Protein AF-W2HRF6-F1 (afdb_monomer_lite)

Structure (mmCIF, N/CA/C/O backbone):
data_AF-W2HRF6-F1
#
_entry.id   AF-W2HRF6-F1
#
loop_
_atom_site.group_PDB
_atom_site.id
_atom_site.type_symbol
_atom_site.label_atom_id
_atom_site.label_alt_id
_atom_site.label_comp_id
_atom_site.label_asym_id
_atom_site.label_entity_id
_atom_site.label_seq_id
_atom_site.pdbx_PDB_ins_code
_atom_site.Cartn_x
_atom_site.Cartn_y
_atom_site.Cartn_z
_atom_site.occupancy
_atom_site.B_iso_or_equiv
_atom_site.auth_seq_id
_atom_site.auth_comp_id
_atom_site.auth_asym_id
_atom_site.auth_atom_id
_atom_site.pdbx_PDB_model_num
ATOM 1 N N . MET A 1 1 ? -5.092 -2.633 -12.387 1.00 52.75 1 MET A N 1
ATOM 2 C CA . MET A 1 1 ? -4.201 -3.810 -12.46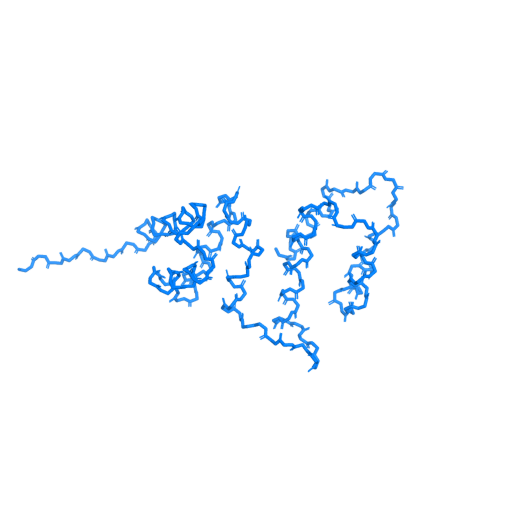1 1.00 52.75 1 MET A CA 1
ATOM 3 C C . MET A 1 1 ? -4.339 -4.546 -13.790 1.00 52.75 1 MET A C 1
ATOM 5 O O . MET A 1 1 ? -3.410 -4.434 -14.563 1.00 52.75 1 MET A O 1
ATOM 9 N N . LEU A 1 2 ? -5.477 -5.144 -14.177 1.00 41.25 2 LEU A N 1
ATOM 10 C CA . LEU A 1 2 ? -5.700 -5.502 -15.601 1.00 41.25 2 LEU A CA 1
ATOM 11 C C . LEU A 1 2 ? -6.418 -4.377 -16.368 1.00 41.25 2 LEU A C 1
ATOM 13 O O . LEU A 1 2 ? -6.085 -4.054 -17.505 1.00 41.25 2 LEU A O 1
ATOM 17 N N . TRP A 1 3 ? -7.390 -3.748 -15.699 1.00 37.19 3 TRP A N 1
ATOM 18 C CA . TRP A 1 3 ? -8.170 -2.633 -16.238 1.00 37.19 3 TRP A CA 1
ATOM 19 C C . TRP A 1 3 ? -7.305 -1.391 -16.473 1.00 37.19 3 TRP A C 1
ATOM 21 O O . TRP A 1 3 ? -7.382 -0.797 -17.538 1.00 37.19 3 TRP A O 1
ATOM 31 N N . ASP A 1 4 ? -6.415 -1.063 -15.530 1.00 47.25 4 ASP A N 1
ATOM 32 C CA . ASP A 1 4 ? -5.496 0.076 -15.676 1.00 47.25 4 ASP A CA 1
ATOM 33 C C . ASP A 1 4 ? -4.468 -0.136 -16.799 1.00 47.25 4 ASP A C 1
ATOM 35 O O . ASP A 1 4 ? -4.210 0.806 -17.535 1.00 47.25 4 ASP A O 1
ATOM 39 N N . TYR A 1 5 ? -3.954 -1.359 -17.007 1.00 48.53 5 TYR A N 1
ATOM 40 C CA . TYR A 1 5 ? -3.066 -1.654 -18.141 1.00 48.53 5 TYR A CA 1
ATOM 41 C C . TYR A 1 5 ? -3.818 -1.574 -19.472 1.00 48.53 5 TYR A C 1
ATOM 43 O O . TYR A 1 5 ? -3.408 -0.853 -20.375 1.00 48.53 5 TYR A O 1
ATOM 51 N N . ARG A 1 6 ? -4.989 -2.219 -19.575 1.00 50.03 6 ARG A N 1
ATOM 52 C CA . ARG A 1 6 ? -5.850 -2.137 -20.768 1.00 50.03 6 ARG A CA 1
ATOM 53 C C . ARG A 1 6 ? -6.301 -0.704 -21.073 1.00 50.03 6 ARG A C 1
ATOM 55 O O . ARG A 1 6 ? -6.443 -0.357 -22.239 1.00 50.03 6 ARG A O 1
ATOM 62 N N . LYS A 1 7 ? -6.544 0.121 -20.051 1.00 52.47 7 LYS A N 1
ATOM 63 C CA . LYS A 1 7 ? -6.919 1.535 -20.192 1.00 52.47 7 LYS A CA 1
ATOM 64 C C . LYS A 1 7 ? -5.725 2.395 -20.606 1.00 52.47 7 LYS A C 1
ATOM 66 O O . LYS A 1 7 ? -5.872 3.189 -21.525 1.00 52.47 7 LYS A O 1
ATOM 71 N N . TYR A 1 8 ? -4.560 2.203 -19.988 1.00 48.00 8 TYR A N 1
ATOM 72 C CA . TYR A 1 8 ? -3.320 2.887 -20.363 1.00 48.00 8 TYR A CA 1
ATOM 73 C C . TYR A 1 8 ? -2.955 2.604 -21.829 1.00 48.00 8 TYR A C 1
ATOM 75 O O . TYR A 1 8 ? -2.756 3.535 -22.600 1.00 48.00 8 TYR A O 1
ATOM 83 N N . LEU A 1 9 ? -3.011 1.336 -22.252 1.00 50.34 9 LEU A N 1
ATOM 84 C CA . LEU A 1 9 ? -2.777 0.932 -23.645 1.00 50.34 9 LEU A CA 1
ATOM 85 C C . LEU A 1 9 ? -3.765 1.562 -24.644 1.00 50.34 9 LEU A C 1
ATOM 87 O O . LEU A 1 9 ? -3.396 1.829 -25.781 1.00 50.34 9 LEU A O 1
ATOM 91 N N . LYS A 1 10 ? -5.017 1.818 -24.238 1.00 53.81 10 LYS A N 1
ATOM 92 C CA . LYS A 1 10 ? -6.012 2.510 -25.079 1.00 53.81 10 LYS A CA 1
ATOM 93 C C . LYS A 1 10 ? -5.767 4.018 -25.186 1.00 53.81 10 LYS A C 1
ATOM 95 O O . LYS A 1 10 ? -6.131 4.609 -26.194 1.00 53.81 10 LYS A O 1
ATOM 100 N N . LEU A 1 11 ? -5.215 4.634 -24.141 1.00 47.72 11 LEU A N 1
ATOM 101 C CA . LEU A 1 11 ? -4.994 6.082 -24.054 1.00 47.72 11 LEU A CA 1
ATOM 102 C C . LEU A 1 11 ? -3.645 6.520 -24.637 1.00 47.72 11 LEU A C 1
ATOM 104 O O . LEU A 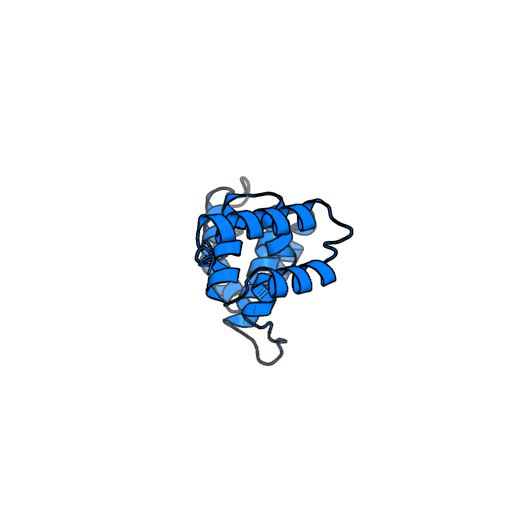1 11 ? -3.502 7.676 -25.024 1.00 47.72 11 LEU A O 1
ATOM 108 N N . HIS A 1 12 ? -2.682 5.601 -24.736 1.00 45.78 12 HIS A N 1
ATOM 109 C CA . HIS A 1 12 ? -1.350 5.852 -25.282 1.00 45.78 12 HIS A CA 1
ATOM 110 C C . HIS A 1 12 ? -1.043 4.927 -26.475 1.00 45.78 12 HIS A C 1
ATOM 112 O O . HIS A 1 12 ? -0.134 4.099 -26.389 1.00 45.78 12 HIS A O 1
ATOM 118 N N . PRO A 1 13 ? -1.782 5.035 -27.599 1.00 50.72 13 PRO A N 1
ATOM 119 C CA . PRO A 1 13 ? -1.407 4.347 -28.828 1.00 50.72 13 PRO A CA 1
ATOM 120 C C . PRO A 1 13 ? -0.059 4.907 -29.296 1.00 50.72 13 PRO A C 1
ATOM 122 O O . PRO A 1 13 ? 0.071 6.104 -29.558 1.00 50.72 13 PRO A O 1
ATOM 125 N N . THR A 1 14 ? 0.972 4.065 -29.361 1.00 48.25 14 THR A N 1
ATOM 126 C CA . THR A 1 14 ? 2.290 4.466 -29.864 1.00 48.25 14 THR A CA 1
ATOM 127 C C . THR A 1 14 ? 2.129 4.940 -31.303 1.00 48.25 14 THR A C 1
ATOM 129 O O . THR A 1 14 ? 1.827 4.142 -32.189 1.00 48.25 14 THR A O 1
ATOM 132 N N . LYS A 1 15 ? 2.293 6.250 -31.520 1.00 41.34 15 LYS A N 1
ATOM 133 C CA . LYS A 1 15 ? 1.896 6.964 -32.745 1.00 41.34 15 LYS A CA 1
ATOM 134 C C . LYS A 1 15 ? 2.511 6.443 -34.053 1.00 41.34 15 LYS A C 1
ATOM 136 O O . LYS A 1 15 ? 2.021 6.841 -35.099 1.00 41.34 15 LYS A O 1
ATOM 141 N N . ASN A 1 16 ? 3.499 5.543 -34.018 1.00 39.66 16 ASN A N 1
ATOM 142 C CA . ASN A 1 16 ? 4.237 5.124 -35.213 1.00 39.66 16 ASN A CA 1
ATOM 143 C C . ASN A 1 16 ? 4.283 3.610 -35.495 1.00 39.66 16 ASN A C 1
ATOM 145 O O . ASN A 1 16 ? 4.947 3.230 -36.452 1.00 39.66 16 ASN A O 1
ATOM 149 N N . ASP A 1 17 ? 3.586 2.737 -34.752 1.00 40.81 17 ASP A N 1
ATOM 150 C CA . ASP A 1 17 ? 3.464 1.335 -35.196 1.00 40.81 17 ASP A CA 1
ATOM 151 C C . ASP A 1 17 ? 2.199 0.627 -34.659 1.00 40.81 17 ASP A C 1
ATOM 153 O O . ASP A 1 17 ? 2.160 0.190 -33.503 1.00 40.81 17 ASP A O 1
ATOM 157 N N . PRO A 1 18 ? 1.137 0.482 -35.474 1.00 39.16 18 PRO A N 1
ATOM 158 C CA . PRO A 1 18 ? -0.109 -0.160 -35.059 1.00 39.16 18 PRO A CA 1
ATOM 159 C C . PRO A 1 18 ? 0.012 -1.683 -34.838 1.00 39.16 18 PRO A C 1
ATOM 161 O O . PRO A 1 18 ? -0.957 -2.308 -34.406 1.00 39.16 18 PRO A O 1
ATOM 164 N N . LYS A 1 19 ? 1.175 -2.307 -35.095 1.00 40.50 19 LYS A N 1
ATOM 165 C CA . LYS A 1 19 ? 1.370 -3.771 -34.986 1.00 40.50 19 LYS A CA 1
ATOM 166 C C . LYS A 1 19 ? 2.040 -4.253 -33.692 1.00 40.50 19 LYS A C 1
ATOM 168 O O . LYS A 1 19 ? 2.182 -5.471 -33.492 1.00 40.50 19 LYS A O 1
ATOM 173 N N . LEU A 1 20 ? 2.439 -3.343 -32.798 1.00 41.38 20 LEU A N 1
ATOM 174 C CA . LEU A 1 20 ? 3.166 -3.711 -31.576 1.00 41.38 20 LEU A CA 1
ATOM 175 C C . LEU A 1 20 ? 2.270 -4.332 -30.483 1.00 41.38 20 LEU A C 1
ATOM 177 O O . LEU A 1 20 ? 2.763 -5.087 -29.648 1.00 41.38 20 LEU A O 1
ATOM 181 N N . PHE A 1 21 ? 0.952 -4.097 -30.518 1.00 46.66 21 PHE A N 1
ATOM 182 C CA . PHE A 1 21 ? 0.042 -4.438 -29.413 1.00 46.66 21 PHE A CA 1
ATOM 183 C C . PHE A 1 21 ? -1.294 -5.039 -29.872 1.00 46.66 21 PHE A C 1
ATOM 185 O O . PHE A 1 21 ? -2.365 -4.637 -29.418 1.00 46.66 21 PHE A O 1
ATOM 192 N N . ASP A 1 22 ? -1.248 -6.027 -30.766 1.00 47.91 22 ASP A N 1
ATOM 193 C CA . ASP A 1 22 ? -2.436 -6.827 -31.076 1.00 47.91 22 ASP A CA 1
ATOM 194 C C . ASP A 1 22 ? -2.962 -7.505 -29.792 1.00 47.91 22 ASP A C 1
ATOM 196 O O . ASP A 1 22 ? -2.199 -8.068 -28.997 1.00 47.91 22 ASP A O 1
ATOM 200 N N . LYS A 1 23 ? -4.284 -7.477 -29.598 1.00 45.56 23 LYS A N 1
ATOM 201 C CA . LYS A 1 23 ? -5.016 -8.180 -28.537 1.00 45.56 23 LYS A CA 1
ATOM 202 C C . LYS A 1 23 ? -4.577 -9.643 -28.432 1.00 45.56 23 LYS A C 1
ATOM 204 O O . LYS A 1 23 ? -4.479 -10.162 -27.319 1.00 45.56 23 LYS A O 1
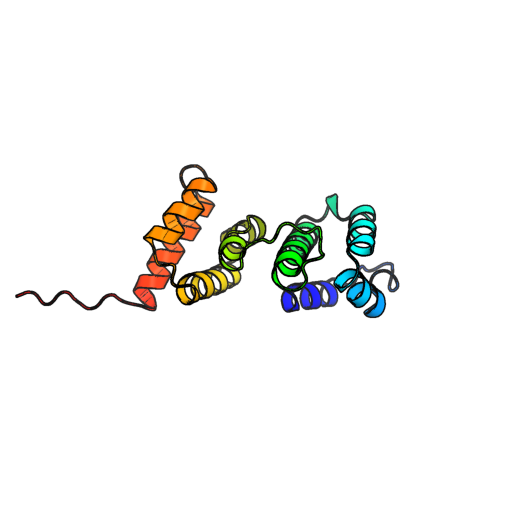ATOM 209 N N . ALA A 1 24 ? -4.258 -10.283 -29.558 1.00 54.22 24 ALA A N 1
ATOM 210 C CA . ALA A 1 24 ? -3.703 -11.633 -29.600 1.00 54.22 24 ALA A CA 1
ATOM 211 C C . ALA A 1 24 ? -2.343 -11.742 -28.882 1.00 54.22 24 ALA A C 1
ATOM 213 O O . ALA A 1 24 ? -2.150 -12.640 -28.064 1.00 54.22 24 ALA A O 1
ATOM 214 N N . LYS A 1 25 ? -1.421 -10.794 -29.102 1.00 51.44 25 LYS A N 1
ATOM 215 C CA . LYS A 1 25 ? -0.099 -10.757 -28.448 1.00 51.44 25 LYS A CA 1
ATOM 216 C C . LYS A 1 25 ? -0.194 -10.431 -26.956 1.00 51.44 25 LYS A C 1
ATOM 218 O O . LYS A 1 25 ? 0.527 -11.035 -26.173 1.00 51.44 25 LYS A O 1
ATOM 223 N N . ILE A 1 26 ? -1.114 -9.553 -26.546 1.00 50.03 26 ILE A N 1
ATOM 224 C CA . ILE A 1 26 ? -1.383 -9.260 -25.121 1.00 50.03 26 ILE A CA 1
ATOM 225 C C . ILE A 1 26 ? -1.958 -10.497 -24.415 1.00 50.03 26 ILE A C 1
ATOM 227 O O . ILE A 1 26 ? -1.570 -10.815 -23.295 1.00 50.03 26 ILE A O 1
ATOM 231 N N . THR A 1 27 ? -2.854 -11.222 -25.086 1.00 48.25 27 THR A N 1
ATOM 232 C CA . THR A 1 27 ? -3.443 -12.469 -24.571 1.00 48.25 27 THR A CA 1
ATOM 233 C C . THR A 1 27 ? -2.383 -13.570 -24.461 1.00 48.25 27 THR A C 1
ATOM 235 O O . THR A 1 27 ? -2.335 -14.303 -23.472 1.00 48.25 27 THR A O 1
ATOM 238 N N . LYS A 1 28 ? -1.457 -13.632 -25.421 1.00 52.91 28 LYS A N 1
ATOM 239 C CA . LYS A 1 28 ? -0.333 -14.571 -25.400 1.00 52.91 28 LYS A CA 1
ATOM 240 C C . LYS A 1 28 ? 0.706 -14.221 -24.329 1.00 52.91 28 LYS A C 1
ATOM 242 O O . LYS A 1 28 ? 1.087 -15.086 -23.559 1.00 52.91 28 LYS A O 1
ATOM 247 N N . ALA A 1 29 ? 1.071 -12.948 -24.171 1.00 50.31 29 ALA A N 1
ATOM 248 C CA . ALA A 1 29 ? 1.924 -12.488 -23.068 1.00 50.31 29 ALA A CA 1
ATOM 249 C C . ALA A 1 29 ? 1.283 -12.709 -21.689 1.00 50.31 29 ALA A C 1
ATOM 251 O O . ALA A 1 29 ? 1.991 -12.800 -20.689 1.00 50.31 29 ALA A O 1
ATOM 252 N N . SER A 1 30 ? -0.052 -12.811 -21.638 1.00 45.75 30 SER A N 1
ATOM 253 C CA . SER A 1 30 ? -0.772 -13.140 -20.410 1.00 45.75 30 SER A CA 1
ATOM 254 C C . SER A 1 30 ? -0.809 -14.608 -20.026 1.00 45.75 30 SER A C 1
ATOM 256 O O . SER A 1 30 ? -1.224 -14.944 -18.921 1.00 45.75 30 SER A O 1
ATOM 258 N N . THR A 1 31 ? -0.366 -15.465 -20.937 1.00 47.47 31 THR A N 1
ATOM 259 C CA . THR A 1 31 ? -0.358 -16.920 -20.786 1.00 47.47 31 THR A CA 1
ATOM 260 C C . THR A 1 31 ? 1.051 -17.508 -20.905 1.00 47.47 31 THR A C 1
ATOM 262 O O . THR A 1 31 ? 1.292 -18.595 -20.396 1.00 47.47 31 THR A O 1
ATOM 265 N N . ASP A 1 32 ? 1.998 -16.773 -21.499 1.00 49.34 32 ASP A N 1
ATOM 266 C CA . ASP A 1 32 ? 3.381 -17.180 -21.745 1.00 49.34 32 ASP A CA 1
ATOM 267 C C . ASP A 1 32 ? 4.366 -16.079 -21.297 1.00 49.34 32 ASP A C 1
ATOM 269 O O . ASP A 1 32 ? 4.445 -14.989 -21.878 1.00 49.34 32 ASP A O 1
ATOM 273 N N . GLY A 1 33 ? 5.146 -16.380 -20.252 1.00 48.44 33 GLY A N 1
ATOM 274 C CA . GLY A 1 33 ? 6.134 -15.474 -19.655 1.00 48.44 33 GLY A CA 1
ATOM 275 C C . GLY A 1 33 ? 7.305 -15.103 -20.574 1.00 48.44 33 GLY A C 1
ATOM 276 O O . GLY A 1 33 ? 8.029 -14.152 -20.279 1.00 48.44 33 GLY A O 1
ATOM 277 N N . THR A 1 34 ? 7.473 -15.792 -21.702 1.00 50.22 34 THR A N 1
ATOM 278 C CA . THR A 1 34 ? 8.540 -15.544 -22.683 1.00 50.22 34 THR A CA 1
ATOM 279 C C . THR A 1 34 ? 8.267 -14.274 -23.497 1.00 50.22 34 THR A C 1
ATOM 281 O O . THR A 1 34 ? 9.171 -13.477 -23.750 1.00 50.22 34 THR A O 1
ATOM 284 N N . TYR A 1 35 ? 6.998 -14.003 -23.822 1.00 49.28 35 TYR A N 1
ATOM 285 C CA . TYR A 1 35 ? 6.584 -12.783 -24.532 1.00 49.28 35 TYR A CA 1
ATOM 286 C C . TYR A 1 35 ? 6.693 -11.520 -23.668 1.00 49.28 35 TYR A C 1
ATOM 288 O O . TYR A 1 35 ? 6.910 -10.424 -24.185 1.00 49.28 35 TYR A O 1
ATOM 296 N N . ALA A 1 36 ? 6.598 -11.673 -22.347 1.00 49.31 36 ALA A N 1
ATOM 297 C CA . ALA A 1 36 ? 6.810 -10.599 -21.384 1.00 49.31 36 ALA A CA 1
ATOM 298 C C . ALA A 1 36 ? 8.248 -10.028 -21.465 1.00 49.31 36 ALA A C 1
ATOM 300 O O . ALA A 1 36 ? 8.445 -8.819 -21.342 1.00 49.31 36 ALA A O 1
ATOM 301 N N . ASN A 1 37 ? 9.239 -10.879 -21.764 1.00 49.22 37 ASN A N 1
ATOM 302 C CA . ASN A 1 37 ? 10.641 -10.481 -21.938 1.00 49.22 37 ASN A CA 1
ATOM 303 C C . ASN A 1 37 ? 10.899 -9.783 -23.287 1.00 49.22 37 ASN A C 1
ATOM 305 O O . ASN A 1 37 ? 11.693 -8.847 -23.349 1.00 49.22 37 ASN A O 1
ATOM 309 N N . VAL A 1 38 ? 10.191 -10.187 -24.352 1.00 49.47 38 VAL A N 1
ATOM 310 C CA . VAL A 1 38 ? 10.264 -9.540 -25.680 1.00 49.47 38 VAL A CA 1
ATOM 311 C C . VAL A 1 38 ? 9.753 -8.100 -25.624 1.00 49.47 38 VAL A C 1
ATOM 313 O O . VAL A 1 38 ? 10.324 -7.226 -26.268 1.00 49.47 38 VAL A O 1
ATOM 316 N N . LEU A 1 39 ? 8.727 -7.832 -24.809 1.00 51.16 39 LEU A N 1
ATOM 317 C CA . LEU A 1 39 ? 8.265 -6.469 -24.553 1.00 51.16 39 LEU A CA 1
ATOM 318 C C . LEU A 1 39 ? 9.372 -5.655 -23.868 1.00 51.16 39 LEU A C 1
ATOM 320 O O . LEU A 1 39 ? 9.764 -4.631 -24.406 1.00 51.16 39 LEU A O 1
ATOM 324 N N . PHE A 1 40 ? 9.981 -6.145 -22.782 1.00 47.31 40 PHE A N 1
ATOM 325 C CA . PHE A 1 40 ? 11.062 -5.440 -22.068 1.00 47.31 40 PHE A CA 1
ATOM 326 C C . PHE A 1 40 ? 12.238 -5.011 -22.976 1.00 47.31 40 PHE A C 1
ATOM 328 O O . PHE A 1 40 ? 12.772 -3.913 -22.813 1.00 47.31 40 PHE A O 1
ATOM 335 N N . ALA A 1 41 ? 12.589 -5.830 -23.975 1.00 46.81 41 ALA A N 1
ATOM 336 C CA . ALA A 1 41 ? 13.663 -5.560 -24.936 1.00 46.81 41 ALA A CA 1
ATOM 337 C C . ALA A 1 41 ? 13.360 -4.428 -25.949 1.00 46.81 41 ALA A C 1
ATOM 339 O O . ALA A 1 41 ? 14.288 -3.880 -26.536 1.00 46.81 41 ALA A O 1
ATOM 340 N N . MET A 1 42 ? 12.094 -4.032 -26.143 1.00 49.06 42 MET A N 1
ATOM 341 C CA . MET A 1 42 ? 11.669 -3.053 -27.163 1.00 49.06 42 MET A CA 1
ATOM 342 C C . MET A 1 42 ? 11.631 -1.587 -26.673 1.00 49.06 42 MET A C 1
ATOM 344 O O . MET A 1 42 ? 10.923 -0.763 -27.245 1.00 49.06 42 MET A O 1
ATOM 348 N N . GLY A 1 43 ? 12.392 -1.238 -25.625 1.00 47.53 43 GLY A N 1
ATOM 349 C CA . GLY A 1 43 ? 12.558 0.157 -25.166 1.00 47.53 43 GLY A CA 1
ATOM 350 C C . GLY A 1 43 ? 11.800 0.545 -23.888 1.00 47.53 43 GLY A C 1
ATOM 351 O O . GLY A 1 43 ? 11.678 1.724 -23.577 1.00 47.53 43 GLY A O 1
ATOM 352 N N . PHE A 1 44 ? 11.321 -0.425 -23.105 1.00 51.38 44 PHE A N 1
ATOM 353 C CA . PHE A 1 44 ? 10.529 -0.191 -21.882 1.00 51.38 44 PHE A CA 1
ATOM 354 C C . PHE A 1 44 ? 11.332 0.386 -20.705 1.00 51.38 44 PHE A C 1
ATOM 356 O O . PHE A 1 44 ? 10.745 0.839 -19.724 1.00 51.38 44 PHE A O 1
ATOM 363 N N . ALA A 1 45 ? 12.665 0.358 -20.775 1.00 47.31 45 ALA A N 1
ATOM 364 C CA . ALA A 1 45 ? 13.539 0.826 -19.702 1.00 47.31 45 ALA A CA 1
ATOM 365 C C . ALA A 1 45 ? 13.484 2.352 -19.485 1.00 47.31 45 ALA A C 1
ATOM 367 O O . ALA A 1 45 ? 13.847 2.817 -18.407 1.00 47.31 45 ALA A O 1
ATOM 368 N N . THR A 1 46 ? 13.019 3.126 -20.472 1.00 49.38 46 THR A N 1
ATOM 369 C CA . THR A 1 46 ? 13.003 4.597 -20.415 1.00 49.38 46 THR A CA 1
ATOM 370 C C . THR A 1 46 ? 11.659 5.183 -19.966 1.00 49.38 46 THR A C 1
ATOM 372 O O . THR A 1 46 ? 11.641 6.285 -19.418 1.00 49.38 46 THR A O 1
ATOM 375 N N . ASP A 1 47 ? 10.542 4.454 -20.106 1.00 58.00 47 ASP A N 1
ATOM 376 C CA . ASP A 1 47 ? 9.222 4.890 -19.626 1.00 58.00 47 ASP A CA 1
ATOM 377 C C . ASP A 1 47 ? 8.907 4.297 -18.242 1.00 58.00 47 ASP A C 1
ATOM 379 O O . ASP A 1 47 ? 8.508 3.136 -18.083 1.00 58.00 47 ASP A O 1
ATOM 383 N N . LYS A 1 48 ? 9.068 5.138 -17.214 1.00 58.69 48 LYS A N 1
ATOM 384 C CA . LYS A 1 48 ? 8.855 4.776 -15.807 1.00 58.69 48 LYS A CA 1
ATOM 385 C C . LYS A 1 48 ? 7.429 4.287 -15.530 1.00 58.69 48 LYS A C 1
ATOM 387 O O . LYS A 1 48 ? 7.255 3.403 -14.693 1.00 58.69 48 LYS A O 1
ATOM 392 N N . GLN A 1 49 ? 6.411 4.819 -16.212 1.00 59.31 49 GLN A N 1
ATOM 393 C CA . GLN A 1 49 ? 5.022 4.415 -15.977 1.00 59.31 49 GLN A CA 1
ATOM 394 C C . GLN A 1 49 ? 4.738 3.046 -16.592 1.00 59.31 49 GLN A C 1
ATOM 396 O O . GLN A 1 49 ? 4.166 2.180 -15.927 1.00 59.31 49 GLN A O 1
ATOM 401 N N . LEU A 1 50 ? 5.184 2.815 -17.827 1.00 60.16 50 LEU A N 1
ATOM 402 C CA . LEU A 1 50 ? 4.966 1.547 -18.523 1.00 60.16 50 LEU A CA 1
ATOM 403 C C . LEU A 1 50 ? 5.739 0.389 -17.864 1.00 60.16 50 LEU A C 1
ATOM 405 O O . LEU A 1 50 ? 5.186 -0.698 -17.678 1.00 60.16 50 LEU A O 1
ATOM 409 N N . SER A 1 51 ? 6.974 0.646 -17.419 1.00 62.56 51 SER A N 1
ATOM 410 C CA . SER A 1 51 ? 7.770 -0.292 -16.613 1.00 62.56 51 SER A CA 1
ATOM 411 C C . SER A 1 51 ? 7.060 -0.675 -15.309 1.00 62.56 51 SER A C 1
ATOM 413 O O . SER A 1 51 ? 7.021 -1.849 -14.928 1.00 62.56 51 SER A O 1
ATOM 415 N N . GLN A 1 52 ? 6.415 0.292 -14.648 1.00 63.81 52 GLN A N 1
ATOM 416 C CA . GLN A 1 52 ? 5.693 0.038 -13.404 1.00 63.81 52 GLN A CA 1
ATOM 417 C C . GLN A 1 52 ? 4.452 -0.831 -13.614 1.00 63.81 52 GLN A C 1
ATOM 419 O O . GLN A 1 52 ? 4.209 -1.768 -12.853 1.00 63.81 52 GLN A O 1
ATOM 424 N N . VAL A 1 53 ? 3.694 -0.574 -14.683 1.00 64.88 53 VAL A N 1
ATOM 425 C CA . VAL A 1 53 ? 2.515 -1.383 -15.015 1.00 64.88 53 VAL A CA 1
ATOM 426 C C . VAL A 1 53 ? 2.906 -2.820 -15.385 1.00 64.88 53 VAL A C 1
ATOM 428 O O . VAL A 1 53 ? 2.192 -3.761 -15.035 1.00 64.88 53 VAL A O 1
ATOM 431 N N . TYR A 1 54 ? 4.058 -3.016 -16.030 1.00 68.75 54 TYR A N 1
ATOM 432 C CA . TYR A 1 54 ? 4.599 -4.350 -16.294 1.00 68.75 54 TYR A CA 1
ATOM 433 C C . TYR A 1 54 ? 4.957 -5.107 -15.003 1.00 68.75 54 TYR A C 1
ATOM 435 O O . TYR A 1 54 ? 4.586 -6.273 -14.853 1.00 68.75 54 TYR A O 1
ATOM 443 N N . LYS A 1 55 ? 5.624 -4.451 -14.044 1.00 70.00 55 LYS A N 1
ATOM 444 C CA . LYS A 1 55 ? 5.957 -5.050 -12.736 1.00 70.00 55 LYS A CA 1
ATOM 445 C C . LYS A 1 55 ? 4.702 -5.465 -11.966 1.00 70.00 55 LYS A C 1
ATOM 447 O O . LYS A 1 55 ? 4.601 -6.613 -11.536 1.00 70.00 55 LYS A O 1
ATOM 452 N N . ASP A 1 56 ? 3.712 -4.575 -11.899 1.00 67.75 56 ASP A N 1
ATOM 453 C CA . ASP A 1 56 ? 2.383 -4.844 -11.333 1.00 67.75 56 ASP A CA 1
ATOM 454 C C . ASP A 1 56 ? 1.732 -6.087 -11.952 1.00 67.75 56 ASP A C 1
ATOM 456 O O . ASP A 1 56 ? 1.138 -6.919 -11.261 1.00 67.75 56 ASP A O 1
ATOM 460 N N . TYR A 1 57 ? 1.828 -6.199 -13.276 1.00 71.31 57 TYR A N 1
ATOM 461 C CA . TYR A 1 57 ? 1.251 -7.302 -14.021 1.00 71.31 57 TYR A CA 1
ATOM 462 C C . TYR A 1 57 ? 1.953 -8.632 -13.729 1.00 71.31 57 TYR A C 1
ATOM 464 O O . TYR A 1 57 ? 1.292 -9.636 -13.461 1.00 71.31 57 TYR A O 1
ATOM 472 N N . ARG A 1 58 ? 3.290 -8.631 -13.707 1.00 71.44 58 ARG A N 1
ATOM 473 C CA . ARG A 1 58 ? 4.092 -9.806 -13.344 1.00 71.44 58 ARG A CA 1
ATOM 474 C C . ARG A 1 58 ? 3.765 -10.284 -11.933 1.00 71.44 58 ARG A C 1
ATOM 476 O O . ARG A 1 58 ? 3.566 -11.478 -11.746 1.00 71.44 58 ARG A O 1
ATOM 483 N N . ALA A 1 59 ? 3.661 -9.381 -10.963 1.00 70.38 59 ALA A N 1
ATOM 484 C CA . ALA A 1 59 ? 3.313 -9.743 -9.592 1.00 70.38 59 ALA A CA 1
ATOM 485 C C . ALA A 1 59 ? 1.864 -10.267 -9.472 1.00 70.38 59 ALA A C 1
ATOM 487 O O . ALA A 1 59 ? 1.624 -11.233 -8.752 1.00 70.38 59 ALA A O 1
ATOM 488 N N . TRP A 1 60 ? 0.913 -9.734 -10.252 1.00 72.81 60 TRP A N 1
ATOM 489 C CA . TRP A 1 60 ? -0.445 -10.293 -10.340 1.00 72.81 60 TRP A CA 1
ATOM 490 C C . TRP A 1 60 ? -0.457 -11.723 -10.902 1.00 72.81 60 TRP A C 1
ATOM 492 O O . TRP A 1 60 ? -1.138 -12.595 -10.359 1.00 72.81 60 TRP A O 1
ATOM 502 N N . LEU A 1 61 ? 0.320 -11.980 -11.962 1.00 69.19 61 LEU A N 1
ATOM 503 C CA . LEU A 1 61 ? 0.456 -13.316 -12.547 1.00 69.19 61 LEU A CA 1
ATOM 504 C C . LEU A 1 61 ? 0.994 -14.333 -11.535 1.00 69.19 61 LEU A C 1
ATOM 506 O O . LEU A 1 61 ? 0.471 -15.439 -11.481 1.00 69.19 61 LEU A O 1
ATOM 510 N N . LYS A 1 62 ? 1.958 -13.960 -10.681 1.00 70.12 62 LYS A N 1
ATOM 511 C CA . LYS A 1 62 ? 2.485 -14.865 -9.641 1.00 70.12 62 LYS A CA 1
ATOM 512 C C . LYS A 1 62 ? 1.416 -15.374 -8.665 1.00 70.12 62 LYS A C 1
ATOM 514 O O . LYS A 1 62 ? 1.584 -16.446 -8.104 1.00 70.12 62 LYS A O 1
ATOM 519 N N . ILE A 1 63 ? 0.340 -14.616 -8.453 1.00 68.62 63 ILE A N 1
ATOM 520 C CA . ILE A 1 63 ? -0.735 -14.962 -7.508 1.00 68.62 63 ILE A CA 1
ATOM 521 C C . ILE A 1 63 ? -1.837 -15.760 -8.200 1.00 68.62 63 ILE A C 1
ATOM 523 O O . ILE A 1 63 ? -2.343 -16.729 -7.647 1.00 68.62 63 ILE A O 1
ATOM 527 N N . HIS A 1 64 ? -2.243 -15.322 -9.395 1.00 66.25 64 HIS A N 1
ATOM 528 C CA . HIS A 1 64 ? -3.442 -15.834 -10.065 1.00 66.25 64 HIS A CA 1
ATOM 529 C C . HIS A 1 64 ? -3.151 -16.866 -11.160 1.00 66.25 64 HIS A C 1
ATOM 531 O O . HIS A 1 64 ? -4.040 -17.636 -11.514 1.00 66.25 64 HIS A O 1
ATOM 537 N N . HIS A 1 65 ? -1.930 -16.885 -11.696 1.00 66.75 65 HIS A N 1
ATOM 538 C CA . HIS A 1 65 ? -1.489 -17.789 -12.761 1.00 66.75 65 HIS A CA 1
ATOM 539 C C . HIS A 1 65 ? -0.037 -18.250 -12.542 1.00 66.75 65 HIS A C 1
ATOM 541 O O . HIS A 1 65 ? 0.826 -18.009 -13.392 1.00 66.75 65 HIS A O 1
ATOM 547 N N . PRO A 1 66 ? 0.273 -18.873 -11.395 1.00 67.50 66 PRO A N 1
ATOM 548 C CA . PRO A 1 66 ? 1.630 -19.312 -11.125 1.00 67.50 66 PRO A CA 1
ATOM 549 C C . PRO A 1 66 ? 2.042 -20.443 -12.067 1.00 67.50 66 PRO A C 1
ATOM 551 O O . PRO A 1 66 ? 1.310 -21.417 -12.251 1.00 67.50 66 PRO A O 1
ATOM 554 N N . SER A 1 67 ? 3.234 -20.328 -12.653 1.00 64.75 67 SER A N 1
ATOM 555 C CA . SER A 1 67 ? 3.878 -21.488 -13.276 1.00 64.75 67 SER A CA 1
ATOM 556 C C . SER A 1 67 ? 4.492 -22.377 -12.193 1.00 64.75 67 SER A C 1
ATOM 558 O O . SER A 1 67 ? 4.687 -21.932 -11.061 1.00 64.75 67 SER A O 1
ATOM 560 N N . LYS A 1 68 ? 4.815 -23.628 -12.537 1.00 65.12 68 LYS A N 1
ATOM 561 C CA . LYS A 1 68 ? 5.378 -24.605 -11.588 1.00 65.12 68 LYS A CA 1
ATOM 562 C C . LYS A 1 68 ? 6.672 -24.124 -10.914 1.00 65.12 68 LYS A C 1
ATOM 564 O O . LYS A 1 68 ? 6.919 -24.501 -9.777 1.00 65.12 68 LYS A O 1
ATOM 569 N N . ASP A 1 69 ? 7.421 -23.241 -11.575 1.00 64.88 69 ASP A N 1
ATOM 570 C CA . ASP A 1 69 ? 8.703 -22.706 -11.097 1.00 64.88 69 ASP A CA 1
ATOM 571 C C . ASP A 1 69 ? 8.581 -21.286 -10.509 1.00 64.88 69 ASP A C 1
ATOM 573 O O . ASP A 1 69 ? 9.575 -20.614 -10.239 1.00 64.88 69 ASP A O 1
ATOM 577 N N . THR A 1 70 ? 7.358 -20.763 -10.356 1.00 63.72 70 THR A N 1
ATOM 578 C CA . THR A 1 70 ? 7.134 -19.407 -9.840 1.00 63.72 70 THR A CA 1
ATOM 579 C C . THR A 1 70 ? 7.045 -19.399 -8.326 1.00 63.72 70 THR A C 1
ATOM 581 O O . THR A 1 70 ? 6.105 -19.939 -7.750 1.00 63.72 70 THR A O 1
ATOM 584 N N . GLU A 1 71 ? 7.965 -18.678 -7.688 1.00 67.06 71 GLU A N 1
ATOM 585 C CA . GLU A 1 71 ? 7.839 -18.330 -6.276 1.00 67.06 71 GLU A CA 1
ATOM 586 C C . GLU A 1 71 ? 6.552 -17.517 -6.053 1.00 67.06 71 GLU A C 1
ATOM 588 O O . GLU A 1 71 ?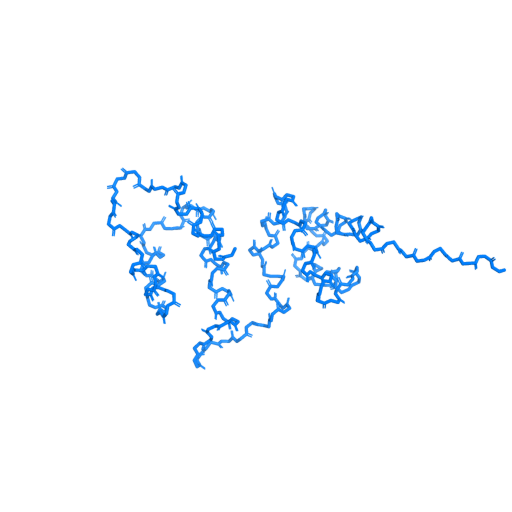 6.381 -16.408 -6.582 1.00 67.06 71 GLU A O 1
ATOM 593 N N . LEU A 1 72 ? 5.621 -18.112 -5.306 1.00 65.19 72 LEU A N 1
ATOM 594 C CA . LEU A 1 72 ? 4.305 -17.551 -5.042 1.00 65.19 72 LEU A CA 1
ATOM 595 C C . LEU A 1 72 ? 4.428 -16.346 -4.116 1.00 65.19 72 LEU A C 1
ATOM 597 O O . LEU A 1 72 ? 4.841 -16.450 -2.965 1.00 65.19 72 LEU A O 1
ATOM 601 N N . THR A 1 73 ? 3.994 -15.189 -4.600 1.00 72.62 73 THR A N 1
ATOM 602 C CA . THR A 1 73 ? 3.715 -14.053 -3.722 1.00 72.62 73 THR A CA 1
ATOM 603 C C . THR A 1 73 ? 2.339 -14.269 -3.104 1.00 72.62 73 THR A C 1
ATOM 605 O O . THR A 1 73 ? 1.383 -14.556 -3.822 1.00 72.62 73 THR A O 1
ATOM 608 N N . SER A 1 74 ? 2.202 -14.145 -1.783 1.00 82.38 74 SER A N 1
ATOM 609 C CA . SER A 1 74 ? 0.877 -14.228 -1.163 1.00 82.38 74 SER A CA 1
ATOM 610 C C . SER A 1 74 ? 0.013 -13.027 -1.567 1.00 82.38 74 SER A C 1
ATOM 612 O O . SER A 1 74 ? 0.521 -11.931 -1.821 1.00 82.38 74 SER A O 1
ATOM 614 N N . ALA A 1 75 ? -1.311 -13.202 -1.592 1.00 79.44 75 ALA A N 1
ATOM 615 C CA . ALA A 1 75 ? -2.238 -12.114 -1.915 1.00 79.44 75 ALA A CA 1
ATOM 616 C C . ALA A 1 75 ? -2.058 -10.898 -0.986 1.00 79.44 75 ALA A C 1
ATOM 618 O O . ALA A 1 75 ? -2.182 -9.759 -1.428 1.00 79.44 75 ALA A O 1
ATOM 619 N N . GLN A 1 76 ? -1.708 -11.140 0.280 1.00 84.62 76 GLN A N 1
ATOM 620 C CA . GLN A 1 76 ? -1.403 -10.092 1.247 1.00 84.62 76 GLN A CA 1
ATOM 621 C C . GLN A 1 76 ? -0.057 -9.413 0.955 1.00 84.62 76 GLN A C 1
ATOM 623 O O . GLN A 1 76 ? 0.010 -8.187 0.971 1.00 84.62 76 GLN A O 1
ATOM 628 N N . ALA A 1 77 ? 0.999 -10.175 0.641 1.00 84.38 77 ALA A N 1
ATOM 629 C CA . ALA A 1 77 ? 2.306 -9.614 0.284 1.00 84.38 77 ALA A CA 1
ATOM 630 C C . ALA A 1 77 ? 2.218 -8.712 -0.957 1.00 84.38 77 ALA A C 1
ATOM 632 O O . ALA A 1 77 ? 2.843 -7.659 -1.012 1.00 84.38 77 ALA A O 1
ATOM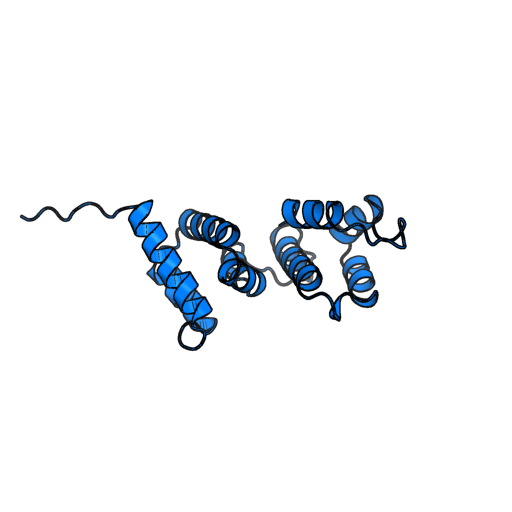 633 N N . PHE A 1 78 ? 1.354 -9.057 -1.909 1.00 85.31 78 PHE A N 1
ATOM 634 C CA . PHE A 1 78 ? 1.097 -8.247 -3.097 1.00 85.31 78 PHE A CA 1
ATOM 635 C C . PHE A 1 78 ? 0.462 -6.876 -2.832 1.00 85.31 78 PHE A C 1
ATOM 637 O O . PHE A 1 78 ? 0.575 -5.961 -3.656 1.00 85.31 78 PHE A O 1
ATOM 644 N N . LEU A 1 79 ? -0.217 -6.705 -1.694 1.00 90.31 79 LEU A N 1
ATOM 645 C CA . LEU A 1 79 ? -0.721 -5.392 -1.284 1.00 90.31 79 LEU A CA 1
ATOM 646 C C . LEU A 1 79 ? 0.415 -4.442 -0.891 1.00 90.31 79 LEU A C 1
ATOM 648 O O . LEU A 1 79 ? 0.220 -3.232 -0.920 1.00 90.31 79 LEU A O 1
ATOM 652 N N . PHE A 1 80 ? 1.590 -4.980 -0.579 1.00 91.56 80 PHE A N 1
ATOM 653 C CA . PHE A 1 80 ? 2.796 -4.234 -0.227 1.00 91.56 80 PHE A CA 1
ATOM 654 C C . PHE A 1 80 ? 3.871 -4.347 -1.308 1.00 91.56 80 PHE A C 1
ATOM 656 O O . PHE A 1 80 ? 5.043 -4.101 -1.048 1.00 91.56 80 PHE A O 1
ATOM 663 N N . ASP A 1 81 ? 3.495 -4.709 -2.536 1.00 87.31 81 ASP A N 1
ATOM 664 C CA . ASP A 1 81 ? 4.436 -4.653 -3.649 1.00 87.31 81 ASP A CA 1
ATOM 665 C C . ASP A 1 81 ? 4.930 -3.206 -3.832 1.00 87.31 81 ASP A C 1
ATOM 667 O O . ASP A 1 81 ? 4.121 -2.272 -3.878 1.00 87.31 81 ASP A O 1
ATOM 671 N N . ALA A 1 82 ? 6.250 -3.011 -3.931 1.00 84.31 82 ALA A N 1
ATOM 672 C CA . ALA A 1 82 ? 6.877 -1.686 -3.998 1.00 84.31 82 ALA A CA 1
ATOM 673 C C . ALA A 1 82 ? 6.255 -0.796 -5.088 1.00 84.31 82 ALA A C 1
ATOM 675 O O . ALA A 1 82 ? 5.975 0.379 -4.864 1.00 84.31 82 ALA A O 1
ATOM 676 N N . SER A 1 83 ? 5.918 -1.401 -6.229 1.00 78.88 83 SER A N 1
ATOM 677 C CA . SER A 1 83 ? 5.177 -0.793 -7.332 1.00 78.88 83 SER A CA 1
ATOM 678 C C . SER A 1 83 ? 3.889 -0.099 -6.905 1.00 78.88 83 SER A C 1
ATOM 680 O O . SER A 1 83 ? 3.569 1.027 -7.300 1.00 78.88 83 SER A O 1
ATOM 682 N N . ARG A 1 84 ? 3.114 -0.813 -6.093 1.00 86.81 84 ARG A N 1
ATOM 683 C CA . ARG A 1 84 ? 1.799 -0.399 -5.634 1.00 86.81 84 ARG A CA 1
ATOM 684 C C . ARG A 1 84 ? 1.929 0.724 -4.617 1.00 86.81 84 ARG A C 1
ATOM 686 O O . ARG A 1 84 ? 1.157 1.679 -4.696 1.00 86.81 84 ARG A O 1
ATOM 693 N N . ILE A 1 85 ? 2.923 0.630 -3.733 1.00 91.25 85 ILE A N 1
ATOM 694 C CA . ILE A 1 85 ? 3.259 1.685 -2.773 1.00 91.25 85 ILE A CA 1
ATOM 695 C C . ILE A 1 85 ? 3.684 2.957 -3.513 1.00 91.25 85 ILE A C 1
ATOM 697 O O . ILE A 1 85 ? 3.087 4.006 -3.295 1.00 91.25 85 ILE A O 1
ATOM 701 N N . ASP A 1 86 ? 4.614 2.875 -4.466 1.00 86.81 86 ASP A N 1
ATOM 702 C CA . ASP A 1 86 ? 5.096 4.028 -5.244 1.00 86.81 86 ASP A CA 1
ATOM 703 C C . ASP A 1 86 ? 3.982 4.782 -5.978 1.00 86.81 86 ASP A C 1
ATOM 705 O O . ASP A 1 86 ? 3.941 6.018 -6.002 1.00 86.81 86 ASP A O 1
ATOM 709 N N . ARG A 1 87 ? 3.025 4.045 -6.541 1.00 82.19 87 ARG A N 1
ATOM 710 C CA . ARG A 1 87 ? 1.857 4.642 -7.193 1.00 82.19 87 ARG A CA 1
ATOM 711 C C . ARG A 1 87 ? 0.893 5.267 -6.192 1.00 82.19 87 ARG A C 1
ATOM 713 O O . ARG A 1 87 ? 0.338 6.323 -6.476 1.00 82.19 87 ARG A O 1
ATOM 720 N N . ALA A 1 88 ? 0.684 4.634 -5.041 1.00 90.25 88 ALA A N 1
ATOM 721 C CA . ALA A 1 88 ? -0.177 5.171 -3.994 1.00 90.25 88 ALA A CA 1
ATOM 722 C C . ALA A 1 88 ? 0.398 6.467 -3.397 1.00 90.25 88 ALA A C 1
ATOM 724 O O . ALA A 1 88 ? -0.352 7.417 -3.196 1.00 90.25 88 ALA A O 1
ATOM 725 N N . LYS A 1 89 ? 1.726 6.559 -3.233 1.00 89.81 89 LYS A N 1
ATOM 726 C CA . LYS A 1 89 ? 2.417 7.776 -2.764 1.00 89.81 89 LYS A CA 1
ATOM 727 C C . LYS A 1 89 ? 2.127 9.011 -3.626 1.00 89.81 89 LYS A C 1
ATOM 729 O O . LYS A 1 89 ? 2.073 10.121 -3.112 1.00 89.81 89 LYS A O 1
ATOM 734 N N . SER A 1 90 ? 1.947 8.827 -4.934 1.00 84.81 90 SER A N 1
ATOM 735 C CA . SER A 1 90 ? 1.795 9.919 -5.910 1.00 84.81 90 SER A CA 1
ATOM 736 C C . SER A 1 90 ? 0.369 10.097 -6.446 1.00 84.81 90 SER A C 1
ATOM 738 O O . SER A 1 90 ? 0.111 11.032 -7.202 1.00 84.81 90 SER A O 1
ATOM 740 N N . ASN A 1 91 ? -0.573 9.220 -6.083 1.00 84.75 91 ASN A N 1
ATOM 741 C CA . ASN A 1 91 ? -1.935 9.240 -6.611 1.00 84.75 91 ASN A CA 1
ATOM 742 C C . ASN A 1 91 ? -2.961 8.856 -5.538 1.00 84.75 91 ASN A C 1
ATOM 744 O O . ASN A 1 91 ? -3.126 7.682 -5.196 1.00 84.75 91 ASN A O 1
ATOM 748 N N . SER A 1 92 ? -3.721 9.849 -5.076 1.00 88.69 92 SER A N 1
ATOM 749 C CA . SER A 1 92 ? -4.714 9.697 -4.007 1.00 88.69 92 SER A CA 1
ATOM 750 C C . SER A 1 92 ? -5.825 8.691 -4.331 1.00 88.69 92 SER A C 1
ATOM 752 O O . SER A 1 92 ? -6.258 7.951 -3.450 1.00 88.69 92 SER A O 1
ATOM 754 N N . ALA A 1 93 ? -6.259 8.584 -5.591 1.00 85.75 93 ALA A N 1
ATOM 755 C CA . ALA A 1 93 ? -7.275 7.609 -5.989 1.00 85.75 93 ALA A CA 1
ATOM 756 C C . ALA A 1 93 ? -6.745 6.166 -5.925 1.00 85.75 93 ALA A C 1
ATOM 758 O O . ALA A 1 93 ? -7.484 5.235 -5.594 1.00 85.75 93 ALA A O 1
ATOM 759 N N . LEU A 1 94 ? -5.461 5.962 -6.234 1.00 85.50 94 LEU A N 1
ATOM 760 C CA . LEU A 1 94 ? -4.812 4.660 -6.077 1.00 85.50 94 LEU A CA 1
ATOM 761 C C . LEU A 1 94 ? -4.539 4.340 -4.604 1.00 85.50 94 LEU A C 1
ATOM 763 O O . LEU A 1 94 ? -4.739 3.191 -4.211 1.00 85.50 94 LEU A O 1
ATOM 767 N N . ALA A 1 95 ? -4.175 5.340 -3.798 1.00 94.50 95 ALA A N 1
ATOM 768 C CA . ALA A 1 95 ? -4.023 5.197 -2.352 1.00 94.50 95 ALA A CA 1
ATOM 769 C C . ALA A 1 95 ? -5.332 4.751 -1.687 1.00 94.50 95 ALA A C 1
ATOM 771 O O . ALA A 1 95 ? -5.360 3.716 -1.035 1.00 94.50 95 ALA A O 1
ATOM 772 N N . GLN A 1 96 ? -6.454 5.426 -1.954 1.00 94.31 96 GLN A N 1
ATOM 773 C CA . GLN A 1 96 ? -7.753 5.043 -1.382 1.00 94.31 96 GLN A CA 1
ATOM 774 C C . GLN A 1 96 ? -8.176 3.614 -1.756 1.00 94.31 96 GLN A C 1
ATOM 776 O O . GLN A 1 96 ? -8.703 2.874 -0.926 1.00 94.31 96 GLN A O 1
ATOM 781 N N . ARG A 1 97 ? -7.915 3.184 -2.999 1.00 92.12 97 ARG A N 1
ATOM 782 C CA . ARG A 1 97 ? -8.161 1.792 -3.414 1.00 92.12 97 ARG A CA 1
ATOM 783 C C . ARG A 1 97 ? -7.276 0.805 -2.657 1.00 92.12 97 ARG A C 1
ATOM 785 O O . ARG A 1 97 ? -7.726 -0.303 -2.375 1.00 92.12 97 ARG A O 1
ATOM 792 N N . LEU A 1 98 ? -6.032 1.179 -2.368 1.00 94.44 98 LEU A N 1
ATOM 793 C CA . LEU A 1 98 ? -5.116 0.370 -1.574 1.00 94.44 98 LEU A CA 1
ATOM 794 C C . LEU A 1 98 ? -5.573 0.277 -0.114 1.00 94.44 98 LEU A C 1
ATOM 796 O O . LEU A 1 98 ? -5.637 -0.826 0.417 1.00 94.44 98 LEU A O 1
ATOM 800 N N . PHE A 1 99 ? -6.001 1.390 0.482 1.00 97.56 99 PHE A N 1
ATOM 801 C CA . PHE A 1 99 ? -6.533 1.447 1.846 1.00 97.56 99 PHE A CA 1
ATOM 802 C C . PHE A 1 99 ? -7.726 0.508 2.025 1.00 97.56 99 PHE A C 1
ATOM 804 O O . PHE A 1 99 ? -7.733 -0.338 2.918 1.00 97.56 99 PHE A O 1
ATOM 811 N N . ALA A 1 100 ? -8.683 0.561 1.094 1.00 95.69 100 ALA A N 1
ATOM 812 C CA . ALA A 1 100 ? -9.821 -0.352 1.090 1.00 95.69 100 ALA A CA 1
ATOM 813 C C . ALA A 1 100 ? -9.393 -1.829 1.004 1.00 95.69 100 ALA A C 1
ATOM 815 O O . ALA A 1 100 ? -10.030 -2.693 1.602 1.00 95.69 100 ALA A O 1
ATOM 816 N N . LYS A 1 101 ? -8.310 -2.139 0.279 1.00 94.94 101 LYS A N 1
ATOM 817 C CA . LYS A 1 101 ? -7.780 -3.506 0.168 1.00 94.94 101 LYS A CA 1
ATOM 818 C C . LYS A 1 101 ? -7.044 -3.962 1.423 1.00 94.94 101 LYS A C 1
ATOM 820 O O . LYS A 1 101 ? -7.222 -5.118 1.802 1.00 94.94 101 LYS A O 1
ATOM 825 N N . TRP A 1 102 ? -6.263 -3.096 2.067 1.00 96.56 102 TRP A N 1
ATOM 826 C CA . TRP A 1 102 ? -5.659 -3.393 3.368 1.00 96.56 102 TRP A CA 1
ATOM 827 C C . TRP A 1 102 ? -6.738 -3.692 4.402 1.00 96.56 102 TRP A C 1
ATOM 829 O O . TRP A 1 102 ? -6.736 -4.782 4.975 1.00 96.56 102 TRP A O 1
ATOM 839 N N . LYS A 1 103 ? -7.736 -2.811 4.526 1.00 95.31 103 LYS A N 1
ATOM 840 C CA . LYS A 1 103 ? -8.838 -3.009 5.467 1.00 95.31 103 LYS A CA 1
ATOM 841 C C . LYS A 1 103 ? -9.647 -4.275 5.180 1.00 95.31 103 LYS A C 1
ATOM 843 O O . LYS A 1 103 ? -9.899 -5.057 6.091 1.00 95.31 103 LYS A O 1
ATOM 848 N N . ALA A 1 104 ? -9.996 -4.532 3.917 1.00 93.31 104 ALA A N 1
ATOM 849 C CA . ALA A 1 104 ? -10.698 -5.760 3.524 1.00 93.31 104 ALA A CA 1
ATOM 850 C C . ALA A 1 104 ? -9.882 -7.041 3.784 1.00 93.31 104 ALA A C 1
ATOM 852 O O . ALA A 1 104 ? -10.455 -8.123 3.852 1.00 93.31 104 ALA A O 1
ATOM 853 N N . SER A 1 105 ? -8.561 -6.921 3.934 1.00 91.56 105 SER A N 1
ATOM 854 C CA . SER A 1 105 ? -7.664 -8.026 4.289 1.00 91.56 105 SER A CA 1
ATOM 855 C C . SER A 1 105 ? -7.415 -8.128 5.801 1.00 91.56 105 SER A C 1
ATOM 857 O O . SER A 1 105 ? -6.518 -8.858 6.213 1.00 91.56 105 SER A O 1
ATOM 859 N N . GLY A 1 106 ? -8.166 -7.384 6.623 1.00 92.31 106 GLY A N 1
ATOM 860 C CA . GLY A 1 106 ? -8.024 -7.373 8.082 1.00 92.31 106 GLY A CA 1
ATOM 861 C C . GLY A 1 106 ? -6.788 -6.627 8.589 1.00 92.31 106 GLY A C 1
ATOM 862 O O . GLY A 1 106 ? -6.349 -6.868 9.709 1.00 92.31 106 GLY A O 1
ATOM 863 N N . LEU A 1 107 ? -6.190 -5.757 7.770 1.00 94.88 107 LEU A N 1
ATOM 864 C CA . LEU A 1 107 ? -4.975 -5.028 8.130 1.00 94.88 107 LEU A CA 1
ATOM 865 C C . LEU A 1 107 ? -5.323 -3.625 8.594 1.00 94.88 107 LEU A C 1
ATOM 867 O O . LEU A 1 107 ? -5.427 -2.720 7.776 1.00 94.88 107 LEU A O 1
ATOM 871 N N . ASP A 1 108 ? -5.488 -3.451 9.897 1.00 93.19 108 ASP A N 1
ATOM 872 C CA . ASP A 1 108 ? -5.635 -2.129 10.508 1.00 93.19 108 ASP A CA 1
ATOM 873 C C . ASP A 1 108 ? -4.263 -1.433 10.654 1.00 93.19 108 ASP A C 1
ATOM 875 O O . ASP A 1 108 ? -3.275 -1.836 10.033 1.00 93.19 108 ASP A O 1
ATOM 879 N N . GLU A 1 109 ? -4.196 -0.359 11.440 1.00 93.81 109 GLU A N 1
ATOM 880 C CA . GLU A 1 109 ? -3.017 0.506 11.578 1.00 93.81 109 GLU A CA 1
ATOM 881 C C . GLU A 1 109 ? -1.712 -0.266 11.863 1.00 93.81 109 GLU A C 1
ATOM 883 O O . GLU A 1 109 ? -0.759 -0.183 11.086 1.00 93.81 109 GLU A O 1
ATOM 888 N N . GLY A 1 110 ? -1.675 -1.055 12.943 1.00 93.44 110 GLY A N 1
ATOM 889 C CA . GLY A 1 110 ? -0.453 -1.721 13.414 1.00 93.44 110 GLY A CA 1
ATOM 890 C C . GLY A 1 110 ? 0.196 -2.658 12.380 1.00 93.44 110 GLY A C 1
ATOM 891 O O . GLY A 1 110 ? 1.384 -2.507 12.082 1.00 93.44 110 GLY A O 1
ATOM 892 N N . PRO A 1 111 ? -0.549 -3.607 11.779 1.00 94.38 111 PRO A N 1
ATOM 893 C CA . PRO A 1 111 ? -0.009 -4.469 10.729 1.00 94.38 111 PRO A CA 1
ATOM 894 C C . PRO A 1 111 ? 0.490 -3.708 9.490 1.00 94.38 111 PRO A C 1
ATOM 896 O O . PRO A 1 111 ? 1.504 -4.096 8.905 1.00 94.38 111 PRO A O 1
ATOM 899 N N . VAL A 1 112 ? -0.192 -2.629 9.079 1.00 95.81 112 VAL A N 1
ATOM 900 C CA . VAL A 1 112 ? 0.245 -1.802 7.939 1.00 95.81 112 VAL A CA 1
ATOM 901 C C . VAL A 1 112 ? 1.525 -1.040 8.281 1.00 95.81 112 VAL A C 1
ATOM 903 O O . VAL A 1 112 ? 2.451 -1.037 7.468 1.00 95.81 112 VAL A O 1
ATOM 906 N N . TYR A 1 113 ? 1.622 -0.480 9.490 1.00 94.94 113 TYR A N 1
ATOM 907 C CA . TYR A 1 113 ? 2.828 0.184 9.985 1.00 94.94 113 TYR A CA 1
ATOM 908 C C . TYR A 1 113 ? 4.051 -0.732 9.898 1.00 94.94 113 TYR A C 1
ATOM 910 O O . TYR A 1 113 ? 5.045 -0.381 9.269 1.00 94.94 113 TYR A O 1
ATOM 918 N N . GLN A 1 114 ? 3.957 -1.944 10.455 1.00 93.56 114 GLN A N 1
ATOM 919 C CA . GLN A 1 114 ? 5.066 -2.904 10.468 1.00 93.56 114 GLN A CA 1
ATOM 920 C C . GLN A 1 114 ? 5.535 -3.280 9.059 1.00 93.56 114 GLN A C 1
ATOM 922 O O . GLN A 1 114 ? 6.732 -3.422 8.811 1.00 93.56 114 GLN A O 1
ATOM 927 N N . LYS A 1 115 ? 4.603 -3.436 8.111 1.00 94.25 115 LYS A N 1
ATOM 928 C CA . LYS A 1 115 ? 4.956 -3.741 6.721 1.00 94.25 115 LYS A CA 1
ATOM 929 C C . LYS A 1 115 ? 5.642 -2.565 6.038 1.00 94.25 115 LYS A C 1
ATOM 931 O O . LYS A 1 115 ? 6.652 -2.775 5.373 1.00 94.25 115 LYS A O 1
ATOM 936 N N . LEU A 1 116 ? 5.135 -1.348 6.219 1.00 93.56 116 LEU A N 1
ATOM 937 C CA . LEU A 1 116 ? 5.737 -0.154 5.625 1.00 93.56 116 LEU A CA 1
ATOM 938 C C . LEU A 1 116 ? 7.076 0.213 6.279 1.00 93.56 116 LEU A C 1
ATOM 940 O O . LEU A 1 116 ? 7.964 0.704 5.587 1.00 93.56 116 LEU A O 1
ATOM 944 N N . TRP A 1 117 ? 7.268 -0.089 7.565 1.00 90.88 117 TRP A N 1
ATOM 945 C CA . TRP A 1 117 ? 8.550 0.050 8.263 1.00 90.88 117 TRP A CA 1
ATOM 946 C C . TRP A 1 117 ? 9.683 -0.675 7.543 1.00 90.88 117 TRP A C 1
ATOM 948 O O . TRP A 1 117 ? 10.694 -0.067 7.201 1.00 90.88 117 TRP A O 1
ATOM 958 N N . ILE A 1 118 ? 9.470 -1.951 7.210 1.00 88.62 118 ILE A N 1
ATOM 959 C CA . ILE A 1 118 ? 10.438 -2.772 6.464 1.00 88.62 118 ILE A CA 1
ATOM 960 C C . ILE A 1 118 ? 10.719 -2.180 5.070 1.00 88.62 118 ILE A C 1
ATOM 962 O O . ILE A 1 118 ? 11.787 -2.392 4.503 1.00 88.62 118 ILE A O 1
ATOM 966 N N . MET A 1 119 ? 9.779 -1.406 4.523 1.00 84.19 119 MET A N 1
ATOM 967 C CA . MET A 1 119 ? 9.898 -0.729 3.229 1.00 84.19 119 MET A CA 1
ATOM 968 C C . MET A 1 119 ? 10.474 0.695 3.322 1.00 84.19 119 MET A C 1
ATOM 970 O O . MET A 1 119 ? 10.491 1.401 2.315 1.00 84.19 119 MET A O 1
ATOM 974 N N . GLY A 1 120 ? 10.946 1.121 4.498 1.00 84.31 120 GLY A N 1
ATOM 975 C CA . GLY A 1 120 ? 11.601 2.414 4.694 1.00 84.31 120 GLY A CA 1
ATOM 976 C C . GLY A 1 120 ? 10.694 3.532 5.205 1.00 84.31 120 GLY A C 1
ATOM 977 O O . GLY A 1 120 ? 11.008 4.693 4.969 1.00 84.31 120 GLY A O 1
ATOM 978 N N . LEU A 1 121 ? 9.597 3.220 5.908 1.00 84.50 121 LEU A N 1
ATOM 979 C CA . LEU A 1 121 ? 8.689 4.230 6.481 1.00 84.50 121 LEU A CA 1
ATOM 980 C C 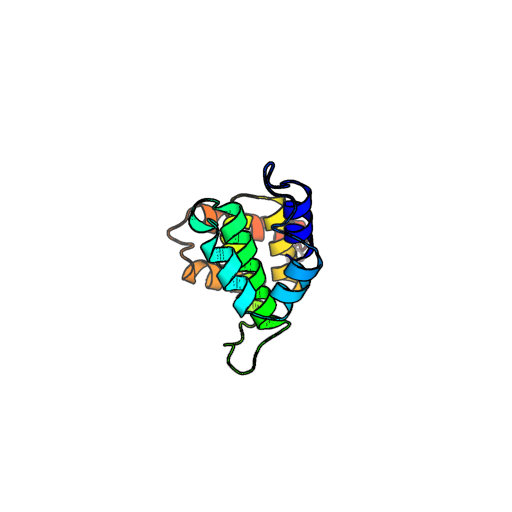. LEU A 1 121 ? 9.402 5.290 7.334 1.00 84.50 121 LEU A C 1
ATOM 982 O O . LEU A 1 121 ? 9.000 6.445 7.275 1.00 84.50 121 LEU A O 1
ATOM 986 N N . GLU A 1 122 ? 10.461 4.940 8.072 1.00 84.38 122 GLU A N 1
ATOM 987 C CA . GLU A 1 122 ? 11.241 5.921 8.852 1.00 84.38 122 GLU A CA 1
ATOM 988 C C . GLU A 1 122 ? 12.044 6.905 7.998 1.00 84.38 122 GLU A C 1
ATOM 990 O O . GLU A 1 122 ? 12.362 8.001 8.448 1.00 84.38 122 GLU A O 1
ATOM 995 N N . ASN A 1 123 ? 12.391 6.509 6.774 1.00 87.00 123 ASN A N 1
ATOM 996 C CA . ASN A 1 123 ? 13.376 7.203 5.947 1.00 87.00 123 ASN A CA 1
ATOM 997 C C . ASN A 1 123 ? 12.756 7.848 4.693 1.00 87.00 123 ASN A C 1
ATOM 999 O O . ASN A 1 123 ? 13.384 8.700 4.068 1.00 87.00 123 ASN A O 1
ATOM 1003 N N . ASP A 1 124 ? 11.535 7.457 4.308 1.00 88.44 124 ASP A N 1
ATOM 1004 C CA . ASP A 1 124 ? 10.794 8.009 3.170 1.00 88.44 124 ASP A CA 1
ATOM 1005 C C . ASP A 1 124 ? 9.536 8.746 3.660 1.00 88.44 124 ASP A C 1
ATOM 1007 O O . ASP A 1 124 ? 8.500 8.141 3.955 1.00 88.44 124 ASP A O 1
ATOM 1011 N N . ASN A 1 125 ? 9.603 10.083 3.674 1.00 91.62 125 ASN A N 1
ATOM 1012 C CA . ASN A 1 125 ? 8.488 10.961 4.050 1.00 91.62 125 ASN A CA 1
ATOM 1013 C C . ASN A 1 125 ? 7.202 10.676 3.260 1.00 91.62 125 ASN A C 1
ATOM 1015 O O . ASN A 1 125 ? 6.106 10.873 3.782 1.00 91.62 125 ASN A O 1
ATOM 1019 N N . ALA A 1 126 ? 7.300 10.217 2.010 1.00 91.31 126 ALA A N 1
ATOM 1020 C CA . ALA A 1 126 ? 6.126 9.886 1.216 1.00 91.31 126 ALA A CA 1
ATOM 1021 C C . ALA A 1 126 ? 5.512 8.537 1.633 1.00 91.31 126 ALA A C 1
ATOM 1023 O O . ALA A 1 126 ? 4.291 8.390 1.569 1.00 91.31 126 ALA A O 1
ATOM 1024 N N . VAL A 1 127 ? 6.310 7.574 2.115 1.00 92.19 127 VAL A N 1
ATOM 1025 C CA . VAL A 1 127 ? 5.795 6.342 2.748 1.00 92.19 127 VAL A CA 1
ATOM 1026 C C . VAL A 1 127 ? 5.145 6.667 4.093 1.00 92.19 127 VAL A C 1
ATOM 1028 O O . VAL A 1 127 ? 4.030 6.213 4.349 1.00 92.19 127 VAL A O 1
ATOM 1031 N N . TYR A 1 128 ? 5.787 7.501 4.917 1.00 92.88 128 TYR A N 1
ATOM 1032 C CA . TYR A 1 128 ? 5.208 7.968 6.179 1.00 92.88 128 TYR A CA 1
ATOM 1033 C C . TYR A 1 128 ? 3.881 8.708 5.960 1.00 92.88 128 TYR A C 1
ATOM 1035 O O . TYR A 1 128 ? 2.887 8.458 6.646 1.00 92.88 128 TYR A O 1
ATOM 1043 N N . LYS A 1 129 ? 3.819 9.572 4.941 1.00 94.31 129 LYS A N 1
ATOM 1044 C CA . LYS A 1 129 ? 2.576 10.245 4.558 1.00 94.31 129 LYS A CA 1
ATOM 1045 C C . LYS A 1 129 ? 1.498 9.253 4.109 1.00 94.31 129 LYS A C 1
ATOM 1047 O O . LYS A 1 129 ? 0.352 9.379 4.520 1.00 94.31 129 LYS A O 1
ATOM 1052 N N . LEU A 1 130 ? 1.843 8.252 3.295 1.00 95.69 130 LEU A N 1
ATOM 1053 C CA . LEU A 1 130 ? 0.885 7.227 2.868 1.00 95.69 130 LEU A CA 1
ATOM 1054 C C . LEU A 1 130 ? 0.291 6.468 4.066 1.00 95.69 130 LEU A C 1
ATOM 1056 O O . LEU A 1 130 ? -0.898 6.152 4.061 1.00 95.69 130 LEU A O 1
ATOM 1060 N N . TYR A 1 131 ? 1.109 6.192 5.085 1.00 97.19 131 TYR A N 1
ATOM 1061 C CA . TYR A 1 131 ? 0.661 5.579 6.332 1.00 97.19 131 TYR A CA 1
ATOM 1062 C C . TYR A 1 131 ? -0.284 6.492 7.124 1.00 97.19 131 TYR A C 1
ATOM 1064 O O . TYR A 1 131 ? -1.373 6.066 7.495 1.00 97.19 131 TYR A O 1
ATOM 1072 N N . THR A 1 132 ? 0.085 7.753 7.348 1.00 96.69 132 THR A N 1
ATOM 1073 C CA . THR A 1 132 ? -0.772 8.686 8.102 1.00 96.69 132 THR A CA 1
ATOM 1074 C C . THR A 1 132 ? -2.091 8.968 7.377 1.00 96.69 132 THR A C 1
ATOM 1076 O O . THR A 1 132 ? -3.147 8.979 8.007 1.00 96.69 132 THR A O 1
ATOM 1079 N N . ASP A 1 133 ? -2.072 9.074 6.043 1.00 97.44 133 ASP A N 1
ATOM 1080 C CA . ASP A 1 133 ? -3.281 9.157 5.215 1.00 97.44 133 ASP A CA 1
ATOM 1081 C C . ASP A 1 133 ? -4.176 7.909 5.379 1.00 97.44 133 ASP A C 1
ATOM 1083 O O . ASP A 1 133 ? -5.404 8.020 5.329 1.00 97.44 133 ASP A O 1
ATOM 1087 N N . TYR A 1 134 ? -3.584 6.725 5.582 1.00 97.69 134 TYR A N 1
ATOM 1088 C CA . TYR A 1 134 ? -4.336 5.497 5.840 1.00 97.69 134 TYR A CA 1
ATOM 1089 C C . TYR A 1 134 ? -5.024 5.515 7.208 1.00 97.69 134 TYR A C 1
ATOM 1091 O O . TYR A 1 134 ? -6.203 5.175 7.286 1.00 97.69 134 TYR A O 1
ATOM 1099 N N . VAL A 1 135 ? -4.329 5.951 8.262 1.00 96.56 135 VAL A N 1
ATOM 1100 C CA . VAL A 1 135 ? -4.906 6.080 9.614 1.00 96.56 135 VAL A CA 1
ATOM 1101 C C . VAL A 1 135 ? -6.087 7.050 9.606 1.00 96.56 135 VAL A C 1
ATOM 1103 O O . VAL A 1 135 ? -7.184 6.689 10.024 1.00 96.56 135 VAL A O 1
ATOM 1106 N N . LEU A 1 136 ? -5.925 8.226 8.991 1.00 96.25 136 LEU A N 1
ATOM 1107 C CA . LEU A 1 136 ? -7.020 9.192 8.831 1.00 96.25 136 LEU A CA 1
ATOM 1108 C C . LEU A 1 136 ? -8.199 8.616 8.034 1.00 96.25 136 LEU A C 1
ATOM 1110 O O . LEU A 1 136 ? -9.365 8.918 8.300 1.00 96.25 136 LEU A O 1
ATOM 1114 N N . TRP A 1 137 ? -7.910 7.790 7.026 1.00 97.19 137 TRP A N 1
ATOM 1115 C CA . TRP A 1 137 ? -8.947 7.099 6.272 1.00 97.19 137 TRP A CA 1
ATOM 1116 C C . TRP A 1 137 ? -9.669 6.049 7.130 1.00 97.19 137 TRP A C 1
ATOM 1118 O O . TRP A 1 137 ? -10.889 5.934 7.010 1.00 97.19 137 TRP A O 1
ATOM 1128 N N . LEU A 1 138 ? -8.970 5.320 8.005 1.00 95.81 138 LEU A N 1
ATOM 1129 C CA . LEU A 1 138 ? -9.593 4.394 8.953 1.00 95.81 138 LEU A CA 1
ATOM 1130 C C . LEU A 1 138 ? -10.517 5.132 9.919 1.00 95.81 138 LEU A C 1
ATOM 1132 O O . LEU A 1 138 ? -11.686 4.770 9.989 1.00 95.81 138 LEU A O 1
ATOM 1136 N N . ASP A 1 139 ? -10.055 6.205 10.560 1.00 93.38 139 ASP A N 1
ATOM 1137 C CA . ASP A 1 139 ? -10.866 6.983 11.508 1.00 93.38 139 ASP A CA 1
ATOM 1138 C C . ASP A 1 139 ? -12.153 7.512 10.868 1.00 93.38 139 ASP A C 1
ATOM 1140 O O . ASP A 1 139 ? -13.230 7.485 11.464 1.00 93.38 139 ASP A O 1
ATOM 1144 N N . LYS A 1 140 ? -12.058 7.957 9.611 1.00 94.31 140 LYS A N 1
ATOM 1145 C CA . LYS A 1 140 ? -13.201 8.480 8.863 1.00 94.31 140 LYS A CA 1
ATOM 1146 C C . LYS A 1 140 ? -14.217 7.404 8.467 1.00 94.31 140 LYS A C 1
ATOM 1148 O O . LYS A 1 140 ? -15.410 7.696 8.422 1.00 94.31 140 LYS A O 1
ATOM 1153 N N . ASN A 1 141 ? -13.766 6.208 8.085 1.00 93.94 141 ASN A N 1
ATOM 1154 C CA . ASN A 1 141 ? -14.631 5.182 7.478 1.00 93.94 141 ASN A CA 1
ATOM 1155 C C . ASN A 1 141 ? -15.007 4.049 8.446 1.00 93.94 141 ASN A C 1
ATOM 1157 O O . ASN A 1 141 ? -15.999 3.360 8.223 1.00 93.94 141 ASN A O 1
ATOM 1161 N N . PHE A 1 142 ? -14.223 3.858 9.503 1.00 91.06 142 PHE A N 1
ATOM 1162 C CA . PHE A 1 142 ? -14.372 2.826 10.527 1.00 91.06 142 PHE A CA 1
ATOM 1163 C C . PHE A 1 142 ? -14.087 3.428 11.912 1.00 91.06 142 PHE A C 1
ATOM 1165 O O . PHE A 1 142 ? -13.170 2.968 12.595 1.00 91.06 142 PHE A O 1
ATOM 1172 N N . PRO A 1 143 ? -14.836 4.470 12.324 1.00 85.38 143 PRO A N 1
ATOM 1173 C CA . PRO A 1 143 ? -14.598 5.131 13.598 1.00 85.38 143 PRO A CA 1
ATOM 1174 C C . PRO A 1 143 ? -14.709 4.119 14.736 1.00 85.38 143 PRO A C 1
ATOM 1176 O O . PRO A 1 143 ? -15.657 3.327 14.796 1.00 85.38 143 PRO A O 1
ATOM 1179 N N . LEU A 1 144 ? -13.736 4.143 15.645 1.00 79.06 144 LEU A N 1
ATOM 1180 C CA . LEU A 1 144 ? -13.799 3.325 16.847 1.00 79.06 144 LEU A CA 1
ATOM 1181 C C . LEU A 1 144 ? -15.018 3.745 17.684 1.00 79.06 144 LEU A C 1
ATOM 1183 O O . LEU A 1 144 ? -15.323 4.940 17.766 1.00 79.06 144 LEU A O 1
ATOM 1187 N N . PRO A 1 145 ? -15.724 2.792 18.316 1.00 75.12 145 PRO A N 1
ATOM 1188 C CA . PRO A 1 145 ? -16.810 3.134 19.217 1.00 75.12 145 PRO A CA 1
ATOM 1189 C C . PRO A 1 145 ? -16.278 4.039 20.332 1.00 75.12 145 PRO A C 1
ATOM 1191 O O . PRO A 1 145 ? -15.222 3.775 20.914 1.00 75.12 145 PRO A O 1
ATOM 1194 N N . LEU A 1 146 ? -17.014 5.116 20.617 1.00 66.38 146 LEU A N 1
ATOM 1195 C CA . LEU A 1 146 ? -16.709 6.016 21.724 1.00 66.38 146 LEU A CA 1
ATOM 1196 C C . LEU A 1 146 ? -16.592 5.186 23.004 1.00 66.38 146 LEU A C 1
ATOM 1198 O O . LEU A 1 146 ? -17.527 4.467 23.363 1.00 66.38 146 LEU A O 1
ATOM 1202 N N . LYS A 1 147 ? -15.442 5.277 23.684 1.00 55.72 147 LYS A N 1
ATOM 1203 C CA . LYS A 1 147 ? -15.288 4.705 25.024 1.00 55.72 147 LYS A CA 1
ATOM 1204 C C . LYS A 1 147 ? -16.405 5.270 25.892 1.00 55.72 147 LYS A C 1
ATOM 1206 O O . LYS A 1 147 ? -16.464 6.477 26.109 1.00 55.72 147 LYS A O 1
ATOM 1211 N N . SER A 1 148 ? -17.275 4.395 26.380 1.00 47.00 148 SER A N 1
ATOM 1212 C CA . SER A 1 148 ? -18.227 4.734 27.427 1.00 47.00 148 SER A CA 1
ATOM 1213 C C . SER A 1 148 ? -17.404 5.150 28.645 1.00 47.00 148 SER A C 1
ATOM 1215 O O . SER A 1 148 ? -16.747 4.313 29.260 1.00 47.00 148 SER A O 1
ATOM 1217 N N . THR A 1 149 ? -17.373 6.442 28.961 1.00 48.16 149 THR A N 1
ATOM 1218 C CA . THR A 1 149 ? -16.948 6.914 30.281 1.00 48.16 149 THR A CA 1
ATOM 1219 C C . THR A 1 149 ? -17.897 6.290 31.296 1.00 48.16 149 THR A C 1
ATOM 1221 O O . THR A 1 149 ? -19.070 6.658 31.335 1.00 48.16 149 THR A O 1
ATOM 1224 N N . THR A 1 150 ? -17.404 5.288 32.023 1.00 46.03 150 THR A N 1
ATOM 1225 C CA . THR A 1 150 ? -18.012 4.777 33.258 1.00 46.03 150 THR A CA 1
ATOM 1226 C C . THR A 1 150 ? -17.292 5.424 34.424 1.00 46.03 150 THR A C 1
ATOM 1228 O O . THR A 1 150 ? -16.045 5.515 34.333 1.00 46.03 150 THR A O 1
#

Organism: Phytophthora nicotianae (NCBI:txid4792)

Foldseek 3Di:
DVVVLVVVCVVCPPPPDPPPDDPVLVVVVLQDVVSLVVVVVPPQPPDPVSVLVSVLSVLVCLAPPNDPPRDRDHPLNSLLDVSLLVCLLVDVVSLVVSLVVCVVVVHDLPNLVVSLVVVPCVNDVSSVVSSVVSNVVCCVPPNDPPPPPD

Secondary structure (DSSP, 8-state):
--HHHHHHHHH---TT-TTTT-HHHHHHHTT-HHHHHHHHHTTTTS-HHHHHHHHHHHHHHHHHS--TT--PPPTTGGGG-HHHHHHHHH-HHHHHHHHHHHHHTT--HHHHHHHHHHTTTTT-HHHHHHHHHHHHHHHHHSPPPPP---

Radius of gyration: 18.55 Å; chains: 1; bounding box: 32×36×68 Å

Sequence (150 aa):
MLWDYRKYLKLHPTKNDPKLFDKAKITKASTDGTYANVLFAMGFATDKQLSQVYKDYRAWLKIHHPSKDTELTSAQAFLFDASRIDRAKSNSALAQRLFAKWKASGLDEGPVYQKLWIMGLENDNAVYKLYTDYVLWLDKNFPLPLKSTT

pLDDT: mean 71.76, std 19.69, range [37.19, 97.69]